Protein AF-A0A9P6Y2F6-F1 (afdb_monomer)

Solvent-accessible surface area (backbone atoms only — not comparable to full-atom values): 10253 Å² total; per-residue (Å²): 108,68,83,55,46,73,78,34,94,43,72,66,60,26,38,51,58,53,55,77,38,75,36,83,44,64,71,59,45,58,54,31,62,74,63,39,51,74,75,75,49,62,90,86,60,61,90,89,46,44,82,51,95,95,27,24,29,59,48,74,68,55,42,51,52,60,72,68,58,58,76,74,61,72,38,68,68,48,44,52,52,53,52,50,54,51,50,54,50,48,52,50,50,52,53,51,49,51,36,72,75,33,67,68,52,39,54,47,52,54,49,52,55,54,51,64,65,64,46,93,80,66,80,72,84,72,82,83,81,80,86,70,97,83,77,87,84,81,81,88,73,91,76,82,94,83,84,88,76,84,80,78,74,94,86,73,88,80,135

pLDDT: mean 77.95, std 19.06, range [31.73, 95.38]

InterPro domains:
  IPR013757 DNA topoisomerase, type IIA, alpha-helical domain superfamily [G3DSA:1.10.268.10] (1-101)
  IPR013760 DNA topoisomerase, type IIA-like domain superfamily [SSF56719] (2-118)
  IPR050220 Type II DNA Topoisomerases [PTHR43493] (1-115)

Structure (mmCIF, N/CA/C/O backbone):
data_AF-A0A9P6Y2F6-F1
#
_entry.id   AF-A0A9P6Y2F6-F1
#
loop_
_atom_site.group_PDB
_atom_site.id
_atom_site.type_symbol
_atom_site.label_atom_id
_atom_site.label_alt_id
_atom_site.label_comp_id
_atom_site.label_asym_id
_atom_site.label_entity_id
_atom_site.label_seq_id
_atom_site.pdbx_PDB_ins_code
_atom_site.Cartn_x
_atom_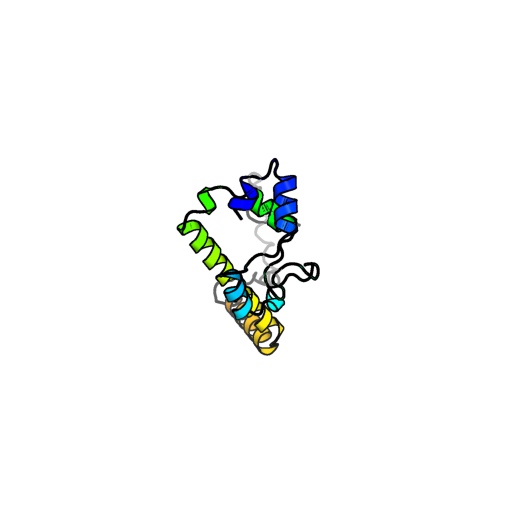site.Cartn_y
_atom_site.Cartn_z
_atom_site.occupancy
_atom_site.B_iso_or_equiv
_atom_site.auth_seq_id
_atom_site.auth_comp_id
_atom_site.auth_asym_id
_atom_site.auth_atom_id
_atom_site.pdbx_PDB_model_num
ATOM 1 N N . MET A 1 1 ? -13.205 0.712 9.931 1.00 87.00 1 MET A N 1
ATOM 2 C CA . MET A 1 1 ? -11.917 0.487 10.624 1.00 87.00 1 MET A CA 1
ATOM 3 C C . MET A 1 1 ? -11.924 1.079 12.026 1.00 87.00 1 MET A C 1
ATOM 5 O O . MET A 1 1 ? -11.803 0.318 12.972 1.00 87.00 1 MET A O 1
ATOM 9 N N . ILE A 1 2 ? -12.155 2.388 12.187 1.00 88.81 2 ILE A N 1
ATOM 10 C CA . ILE A 1 2 ? -12.243 3.036 13.513 1.00 88.81 2 ILE A CA 1
ATOM 11 C C . ILE A 1 2 ? -13.290 2.366 14.422 1.00 88.81 2 ILE A C 1
ATOM 13 O O . ILE A 1 2 ? -12.978 2.053 15.565 1.00 88.81 2 ILE A O 1
ATOM 17 N N . GLU A 1 3 ? -14.478 2.061 13.891 1.00 91.75 3 GLU A N 1
ATOM 18 C CA . GLU A 1 3 ? -15.545 1.333 14.606 1.00 91.75 3 GLU A CA 1
ATOM 19 C C . GLU A 1 3 ? -15.148 -0.076 15.075 1.00 91.75 3 GLU A C 1
ATOM 21 O O . GLU A 1 3 ? -15.762 -0.615 15.982 1.00 91.75 3 GLU A O 1
ATOM 26 N N . LEU A 1 4 ? -14.119 -0.685 14.477 1.00 91.88 4 LEU A N 1
ATOM 27 C CA . LEU A 1 4 ? -13.595 -1.987 14.901 1.00 91.88 4 LEU A CA 1
ATOM 28 C C . LEU A 1 4 ? -12.514 -1.815 15.974 1.00 91.88 4 LEU A C 1
ATOM 30 O O . LEU A 1 4 ? -12.491 -2.552 16.957 1.00 91.88 4 LEU A O 1
ATOM 34 N N . ILE A 1 5 ? -11.640 -0.820 15.807 1.00 90.50 5 ILE A N 1
ATOM 35 C CA . ILE A 1 5 ? -10.510 -0.573 16.709 1.00 90.50 5 ILE A CA 1
ATOM 36 C C . ILE A 1 5 ? -10.991 -0.003 18.051 1.00 90.50 5 ILE A C 1
ATOM 38 O O . ILE A 1 5 ? -10.591 -0.507 19.094 1.00 90.50 5 ILE A O 1
ATOM 42 N N . LYS A 1 6 ? -11.885 0.997 18.048 1.00 89.81 6 LYS A N 1
ATOM 43 C CA . LYS A 1 6 ? -12.376 1.669 19.268 1.00 89.81 6 LYS A CA 1
ATOM 44 C C . LYS A 1 6 ? -12.964 0.732 20.340 1.00 89.81 6 LYS A C 1
ATOM 46 O O . LYS A 1 6 ? -12.633 0.932 21.503 1.00 89.81 6 LYS A O 1
ATOM 51 N N . PRO A 1 7 ? -13.827 -0.248 20.011 1.00 94.12 7 PRO A N 1
ATOM 52 C CA . PRO A 1 7 ? -14.389 -1.164 21.004 1.00 94.12 7 PRO A CA 1
ATOM 53 C C . PRO A 1 7 ? -13.476 -2.355 21.328 1.00 94.12 7 PRO A C 1
ATOM 55 O O . PRO A 1 7 ? -13.867 -3.215 22.115 1.00 94.12 7 PRO A O 1
ATOM 58 N N . SER A 1 8 ? -12.306 -2.477 20.691 1.00 93.38 8 SER A N 1
ATOM 59 C CA . SER A 1 8 ? -11.410 -3.607 20.936 1.00 93.38 8 SER A CA 1
ATOM 60 C C . SER A 1 8 ? -10.676 -3.430 22.278 1.00 93.38 8 SER A C 1
ATOM 62 O O . SER A 1 8 ? -10.063 -2.385 22.490 1.00 93.38 8 SER A O 1
ATOM 64 N N . PRO A 1 9 ? -10.706 -4.430 23.179 1.00 92.12 9 PRO A N 1
ATOM 65 C CA . PRO A 1 9 ? -10.105 -4.343 24.515 1.00 92.12 9 PRO A CA 1
ATOM 66 C C . PRO A 1 9 ? -8.599 -4.065 24.540 1.00 92.12 9 PRO A C 1
ATOM 68 O O . PRO A 1 9 ? -8.097 -3.451 25.480 1.00 92.12 9 PRO A O 1
ATOM 71 N N . ASN A 1 10 ? -7.859 -4.546 23.541 1.00 93.50 10 ASN A N 1
ATOM 72 C CA . ASN A 1 10 ? -6.415 -4.362 23.442 1.00 93.50 10 ASN A CA 1
ATOM 73 C C . ASN A 1 10 ? -5.945 -4.379 21.969 1.00 93.50 10 ASN A C 1
ATOM 75 O O . ASN A 1 10 ? -6.692 -4.821 21.089 1.00 93.50 10 ASN A O 1
ATOM 79 N N . PRO A 1 11 ? -4.707 -3.926 21.680 1.00 91.19 11 PRO A N 1
ATOM 80 C CA . PRO A 1 11 ? -4.185 -3.871 20.313 1.00 91.19 11 PRO A CA 1
ATOM 81 C C . PRO A 1 11 ? -4.073 -5.234 19.619 1.00 91.19 11 PRO A C 1
ATOM 83 O O . PRO A 1 11 ? -4.258 -5.309 18.407 1.00 91.19 11 PRO A O 1
ATOM 86 N N . ASN A 1 12 ? -3.795 -6.312 20.362 1.00 94.19 12 ASN A N 1
ATOM 87 C CA . ASN A 1 12 ? -3.684 -7.650 19.776 1.00 94.19 12 ASN A CA 1
ATOM 88 C C . ASN A 1 12 ? -5.044 -8.126 19.254 1.00 94.19 12 ASN A C 1
ATOM 90 O O . ASN A 1 12 ? -5.140 -8.561 18.111 1.00 94.19 12 ASN A O 1
ATOM 94 N N . GLU A 1 13 ? -6.102 -7.952 20.043 1.00 93.94 13 GLU A N 1
ATOM 95 C CA . GLU A 1 13 ? -7.461 -8.319 19.645 1.00 93.94 13 GLU A CA 1
ATOM 96 C C . GLU A 1 13 ? -7.984 -7.427 18.507 1.00 93.94 13 GLU A C 1
ATOM 98 O O . GLU A 1 13 ? -8.637 -7.909 17.581 1.00 93.94 13 GLU A O 1
ATOM 103 N N . ALA A 1 14 ? -7.649 -6.131 18.516 1.00 94.69 14 ALA A N 1
ATOM 104 C CA . ALA A 1 14 ? -7.954 -5.239 17.397 1.00 94.69 14 ALA A CA 1
ATOM 105 C C . ALA A 1 14 ? -7.297 -5.734 16.098 1.00 94.69 14 ALA A C 1
ATOM 107 O O . ALA A 1 14 ? -7.957 -5.803 15.061 1.00 94.69 14 ALA A O 1
ATOM 108 N N . ARG A 1 15 ? -6.016 -6.123 16.165 1.00 95.38 15 ARG A N 1
ATOM 109 C CA . ARG A 1 15 ? -5.266 -6.671 15.029 1.00 95.38 15 ARG A CA 1
ATOM 110 C C . ARG A 1 15 ? -5.895 -7.962 14.512 1.00 95.38 15 ARG A C 1
ATOM 112 O O . ARG A 1 15 ? -6.138 -8.064 13.316 1.00 95.38 15 ARG A O 1
ATOM 119 N N . GLU A 1 16 ? -6.205 -8.916 15.387 1.00 95.06 16 GLU A N 1
ATOM 120 C CA . GLU A 1 16 ? -6.863 -10.174 15.003 1.00 95.06 16 GLU A CA 1
ATOM 121 C C . GLU A 1 16 ? -8.191 -9.918 14.282 1.00 95.06 16 GLU A C 1
ATOM 123 O O . GLU A 1 16 ? -8.432 -10.453 13.201 1.00 95.06 16 GLU A O 1
ATOM 128 N N . ARG A 1 17 ? -9.020 -9.014 14.815 1.00 94.94 17 ARG A N 1
ATOM 129 C CA . ARG A 1 17 ? -10.283 -8.611 14.180 1.00 94.94 17 ARG A CA 1
ATOM 130 C C . ARG A 1 17 ? -10.070 -7.917 12.832 1.00 94.94 17 ARG A C 1
ATOM 132 O O . ARG A 1 17 ? -10.884 -8.090 11.928 1.00 94.94 17 ARG A O 1
ATOM 139 N N . MET A 1 18 ? -9.004 -7.128 12.684 1.00 94.94 18 MET A N 1
ATOM 140 C CA . MET A 1 18 ? -8.656 -6.486 11.411 1.00 94.94 18 MET A CA 1
ATOM 141 C C . MET A 1 18 ? -8.237 -7.500 10.348 1.00 94.94 18 MET A C 1
ATOM 143 O O . MET A 1 18 ? -8.601 -7.324 9.187 1.00 94.94 18 MET A O 1
ATOM 147 N N . LEU A 1 19 ? -7.493 -8.536 10.743 1.00 94.94 19 LEU A N 1
ATOM 148 C CA . LEU A 1 19 ? -7.010 -9.594 9.855 1.00 94.94 19 LEU A CA 1
ATOM 149 C C . LEU A 1 19 ? -8.106 -10.601 9.492 1.00 94.94 19 LEU A C 1
ATOM 151 O O . LEU A 1 19 ? -8.095 -11.135 8.391 1.00 94.94 19 LEU A O 1
ATOM 155 N N . ALA A 1 20 ? -9.083 -10.827 10.371 1.00 94.50 20 ALA A N 1
ATOM 156 C CA . ALA A 1 20 ? -10.195 -11.744 10.119 1.00 94.50 20 ALA A CA 1
ATOM 157 C C . ALA A 1 20 ? -11.210 -11.235 9.075 1.00 94.50 20 ALA A C 1
ATOM 159 O O . ALA A 1 20 ? -12.119 -11.970 8.691 1.00 94.50 20 ALA A O 1
ATOM 160 N N . ARG A 1 21 ? -11.102 -9.974 8.642 1.00 93.56 21 ARG A N 1
ATOM 161 C CA . ARG A 1 21 ? -12.065 -9.323 7.751 1.00 93.56 21 ARG A CA 1
ATOM 162 C C . ARG A 1 21 ? -11.418 -8.897 6.434 1.00 93.56 21 ARG A C 1
ATOM 164 O O . ARG A 1 21 ? -10.349 -8.294 6.430 1.00 93.56 21 ARG A O 1
ATOM 171 N N . VAL A 1 22 ? -12.159 -9.094 5.343 1.00 94.25 22 VAL A N 1
ATOM 172 C CA . VAL A 1 22 ? -11.876 -8.483 4.038 1.00 94.25 22 VAL A CA 1
ATOM 173 C C . VAL A 1 22 ? -12.431 -7.058 4.004 1.00 94.25 22 VAL A C 1
ATOM 175 O O . VAL A 1 22 ? -13.564 -6.792 4.426 1.00 94.25 22 VAL A O 1
ATOM 178 N N . TRP A 1 23 ? -11.607 -6.127 3.537 1.00 94.06 23 TRP A N 1
ATOM 179 C CA . TRP A 1 23 ? -11.897 -4.699 3.503 1.00 94.06 23 TRP A CA 1
ATOM 180 C C . TRP A 1 23 ? -12.266 -4.235 2.101 1.00 94.06 23 TRP A C 1
ATOM 182 O O . TRP A 1 23 ? -11.722 -4.719 1.115 1.00 94.06 23 TRP A O 1
ATOM 192 N N . GLU A 1 24 ? -13.143 -3.239 2.013 1.00 93.38 24 GLU A N 1
ATOM 193 C CA . GLU A 1 24 ? -13.398 -2.557 0.747 1.00 93.38 24 GLU A CA 1
ATOM 194 C C . GLU A 1 24 ? -12.148 -1.761 0.328 1.00 93.38 24 GLU A C 1
ATOM 196 O O . GLU A 1 24 ? -11.700 -0.901 1.094 1.00 93.38 24 GLU A O 1
ATOM 201 N N . PRO A 1 25 ? -11.569 -2.022 -0.859 1.00 88.94 25 PRO A N 1
ATOM 202 C CA . PRO A 1 25 ? -10.302 -1.420 -1.274 1.00 88.94 25 PRO A CA 1
ATOM 203 C C . PRO A 1 25 ? -10.432 0.071 -1.616 1.00 88.94 25 PRO A C 1
ATOM 205 O O . PRO A 1 25 ? -9.443 0.802 -1.571 1.00 88.94 25 PRO A O 1
ATOM 208 N N . GLY A 1 26 ? -11.637 0.540 -1.962 1.00 88.88 26 GLY A N 1
ATOM 209 C CA . GLY A 1 26 ? -11.910 1.945 -2.267 1.00 88.88 26 GLY A CA 1
ATOM 210 C C . GLY A 1 26 ? -10.942 2.530 -3.302 1.00 88.88 26 GLY A C 1
ATOM 211 O O . GLY A 1 26 ? -10.732 1.954 -4.370 1.00 88.88 26 GLY A O 1
ATOM 212 N N . LEU A 1 27 ? -10.322 3.666 -2.964 1.00 84.12 27 LEU A N 1
ATOM 213 C CA . LEU A 1 27 ? -9.360 4.363 -3.825 1.00 84.12 27 LEU A CA 1
ATOM 214 C C . LEU A 1 27 ? -8.153 3.491 -4.205 1.00 84.12 27 LEU A C 1
ATOM 216 O O . LEU A 1 27 ? -7.704 3.534 -5.348 1.00 84.12 27 LEU A O 1
ATOM 220 N N . VAL A 1 28 ? -7.660 2.663 -3.278 1.00 84.25 28 VAL A N 1
ATOM 221 C CA . VAL A 1 28 ? -6.516 1.770 -3.525 1.00 84.25 28 VAL A CA 1
ATOM 222 C C . VAL A 1 28 ? -6.852 0.756 -4.617 1.00 84.25 28 VAL A C 1
ATOM 224 O O . VAL A 1 28 ? -6.007 0.459 -5.457 1.00 84.25 28 VAL A O 1
ATOM 227 N N . GLY A 1 29 ? -8.101 0.283 -4.665 1.00 85.81 29 GLY A N 1
ATOM 228 C CA . GLY A 1 29 ? -8.575 -0.610 -5.724 1.00 85.81 29 GLY A CA 1
ATOM 229 C C . GLY A 1 29 ? -8.503 0.038 -7.107 1.00 85.81 29 GLY A C 1
ATOM 230 O O . GLY A 1 29 ? -7.994 -0.573 -8.043 1.00 85.81 29 GLY A O 1
ATOM 231 N N . ALA A 1 30 ? -8.942 1.295 -7.229 1.00 84.94 30 ALA A N 1
ATOM 232 C CA . ALA A 1 30 ? -8.866 2.037 -8.488 1.00 84.94 30 ALA A CA 1
ATOM 233 C C . ALA A 1 30 ? -7.413 2.281 -8.932 1.00 84.94 30 ALA A C 1
ATOM 235 O O . ALA A 1 30 ? -7.086 2.127 -10.108 1.00 84.94 30 ALA A O 1
ATOM 236 N N . MET A 1 31 ? -6.531 2.619 -7.988 1.00 83.12 31 MET A N 1
ATOM 237 C CA . MET A 1 31 ? -5.117 2.880 -8.268 1.00 83.12 31 MET A CA 1
ATOM 238 C C . MET A 1 31 ? -4.360 1.621 -8.703 1.00 83.12 31 MET A C 1
ATOM 240 O O . MET A 1 31 ? -3.635 1.650 -9.696 1.00 83.12 31 MET A O 1
ATOM 244 N N . LEU A 1 32 ? -4.569 0.503 -8.004 1.00 82.00 32 LEU A N 1
ATOM 245 C CA . LEU A 1 32 ? -3.970 -0.782 -8.363 1.00 82.00 32 LEU A CA 1
ATOM 246 C C . LEU A 1 32 ? -4.534 -1.333 -9.676 1.00 82.00 32 LEU A C 1
ATOM 248 O O . LEU A 1 32 ? -3.788 -1.900 -10.468 1.00 82.00 32 LEU A O 1
ATOM 252 N N . GLY A 1 33 ? -5.828 -1.139 -9.944 1.00 79.38 33 GLY A N 1
ATOM 253 C CA . GLY A 1 33 ? -6.442 -1.535 -11.212 1.00 79.38 33 GLY A CA 1
ATOM 254 C C . GLY A 1 33 ? -5.820 -0.824 -12.417 1.00 79.38 33 GLY A C 1
ATOM 255 O O . GLY A 1 33 ? -5.553 -1.464 -13.429 1.00 79.38 33 GLY A O 1
ATOM 256 N N . ALA A 1 34 ? -5.533 0.476 -12.294 1.00 72.12 34 ALA A N 1
ATOM 257 C CA . ALA A 1 34 ? -4.916 1.263 -13.362 1.00 72.12 34 ALA A CA 1
ATOM 258 C C . ALA A 1 34 ? -3.444 0.890 -13.623 1.00 72.12 34 ALA A C 1
ATOM 260 O O . ALA A 1 34 ? -3.015 0.878 -14.773 1.00 72.12 34 ALA A O 1
ATOM 261 N N . ALA A 1 35 ? -2.681 0.579 -12.571 1.00 68.81 35 ALA A N 1
ATOM 262 C CA . ALA A 1 35 ? -1.258 0.240 -12.670 1.00 68.81 35 ALA A CA 1
ATOM 263 C C . ALA A 1 35 ? -0.984 -1.249 -12.968 1.00 68.81 35 ALA A C 1
ATOM 265 O O . ALA A 1 35 ? 0.162 -1.627 -13.194 1.00 68.81 35 ALA A O 1
ATOM 266 N N . GLY A 1 36 ? -2.018 -2.097 -12.951 1.00 73.00 36 GLY A N 1
ATOM 267 C CA . GLY A 1 36 ? -1.873 -3.549 -12.927 1.00 73.00 36 GLY A CA 1
ATOM 268 C C . GLY A 1 36 ? -1.492 -4.023 -11.523 1.00 73.00 36 GLY A C 1
ATOM 269 O O . GLY A 1 36 ? -0.336 -3.945 -11.112 1.00 73.00 36 GLY A O 1
ATOM 270 N N . ALA A 1 37 ? -2.469 -4.531 -10.770 1.00 69.31 37 ALA A N 1
ATOM 271 C CA . ALA A 1 37 ? -2.282 -4.897 -9.363 1.00 69.31 37 ALA A CA 1
ATOM 272 C C . ALA A 1 37 ? -1.150 -5.919 -9.152 1.00 69.31 37 ALA A C 1
ATOM 274 O O . ALA A 1 37 ? -0.438 -5.849 -8.156 1.00 69.31 37 ALA A O 1
ATOM 275 N N . GLU A 1 38 ? -0.945 -6.813 -10.121 1.00 72.25 38 GLU A N 1
ATOM 276 C CA . GLU A 1 38 ? 0.136 -7.804 -10.109 1.00 72.25 38 GLU A CA 1
ATOM 277 C C . GLU A 1 38 ? 1.520 -7.182 -10.335 1.00 72.25 38 GLU A C 1
ATOM 279 O O . GLU A 1 38 ? 2.500 -7.640 -9.760 1.00 72.25 38 GLU A O 1
ATOM 284 N N . ALA A 1 39 ? 1.612 -6.104 -11.118 1.00 76.69 39 ALA A N 1
ATOM 285 C CA . ALA A 1 39 ? 2.877 -5.451 -11.455 1.00 76.69 39 ALA A CA 1
ATOM 286 C C . ALA A 1 39 ? 3.508 -4.719 -10.258 1.00 76.69 39 ALA A C 1
ATOM 288 O O . ALA A 1 39 ? 4.725 -4.599 -10.164 1.00 76.69 39 ALA A O 1
ATOM 289 N N . SER A 1 40 ? 2.684 -4.235 -9.326 1.00 79.69 40 SER A N 1
ATOM 290 C CA . SER A 1 40 ? 3.138 -3.536 -8.113 1.00 79.69 40 SER A CA 1
ATOM 291 C C . SER A 1 40 ? 3.104 -4.405 -6.850 1.00 79.69 40 SER A C 1
ATOM 293 O O . SER A 1 40 ? 3.402 -3.920 -5.755 1.00 79.69 40 SER A O 1
ATOM 295 N N . ARG A 1 41 ? 2.752 -5.689 -6.983 1.00 85.81 41 ARG A N 1
ATOM 296 C CA . ARG A 1 41 ? 2.697 -6.642 -5.875 1.00 85.81 41 ARG A CA 1
ATOM 297 C C . ARG A 1 41 ? 4.111 -7.141 -5.531 1.00 85.81 41 ARG A C 1
ATOM 299 O O . ARG A 1 41 ? 4.787 -7.664 -6.411 1.00 85.81 41 ARG A O 1
ATOM 306 N N . PRO A 1 42 ? 4.554 -7.051 -4.263 1.00 86.50 42 PRO A N 1
ATOM 307 C CA . PRO A 1 42 ? 5.829 -7.633 -3.846 1.00 86.50 42 PRO A CA 1
ATOM 308 C C . PRO A 1 42 ? 5.871 -9.155 -4.055 1.00 86.50 42 PRO A C 1
ATOM 310 O O . PRO A 1 42 ? 4.892 -9.851 -3.770 1.00 86.50 42 PRO A O 1
ATOM 313 N N . GLU A 1 43 ? 7.010 -9.674 -4.519 1.00 86.12 43 GLU A N 1
ATOM 314 C CA . GLU A 1 43 ? 7.205 -11.103 -4.825 1.00 86.12 43 GLU A CA 1
ATOM 315 C C . GLU A 1 43 ? 7.121 -12.006 -3.583 1.00 86.12 43 GLU A C 1
ATOM 317 O O . GLU A 1 43 ? 6.702 -13.160 -3.665 1.00 86.12 43 GLU A O 1
ATOM 322 N N . ASP A 1 44 ? 7.492 -11.476 -2.419 1.00 87.88 44 ASP A N 1
ATOM 323 C CA . ASP A 1 44 ? 7.475 -12.154 -1.123 1.00 87.88 44 ASP A CA 1
ATOM 324 C C . ASP A 1 44 ? 6.099 -12.121 -0.437 1.00 87.88 44 ASP A C 1
ATOM 326 O O . ASP A 1 44 ? 5.908 -12.739 0.614 1.00 87.88 44 ASP A O 1
ATOM 330 N N . LEU A 1 45 ? 5.114 -11.433 -1.027 1.00 87.62 45 LEU A N 1
ATOM 331 C CA . LEU A 1 45 ? 3.789 -11.289 -0.441 1.00 87.62 45 LEU A CA 1
ATOM 332 C C . LEU A 1 45 ? 2.987 -12.606 -0.554 1.00 87.62 45 LEU A C 1
ATOM 334 O O . LEU A 1 45 ? 2.677 -13.037 -1.673 1.00 87.62 45 LEU A O 1
ATOM 338 N N . PRO A 1 46 ? 2.550 -13.223 0.565 1.00 87.31 46 PRO A N 1
ATOM 339 C CA . PRO A 1 46 ? 1.828 -14.497 0.548 1.00 87.31 46 PRO A CA 1
ATOM 340 C C . PRO A 1 46 ? 0.551 -14.470 -0.297 1.00 87.31 46 PRO A C 1
ATOM 342 O O . PRO A 1 46 ? -0.171 -13.473 -0.333 1.00 87.31 46 PRO A O 1
ATOM 345 N N . LYS A 1 47 ? 0.210 -15.582 -0.955 1.00 84.62 47 LYS A N 1
ATOM 346 C CA . LYS A 1 47 ? -1.064 -15.692 -1.688 1.00 84.62 47 LYS A CA 1
ATOM 347 C C . LYS A 1 47 ? -2.250 -15.509 -0.731 1.00 84.62 47 LYS A C 1
ATOM 349 O O . LYS A 1 47 ? -2.210 -15.981 0.400 1.00 84.62 47 LYS A O 1
ATOM 354 N N . GLY A 1 48 ? -3.303 -14.839 -1.198 1.00 85.81 48 GLY A N 1
ATOM 355 C CA . GLY A 1 48 ? -4.522 -14.596 -0.416 1.00 85.81 48 GLY A CA 1
ATOM 356 C C . GLY A 1 48 ? -4.519 -13.318 0.430 1.00 85.81 48 GLY A C 1
ATOM 357 O O . GLY A 1 48 ? -5.542 -13.013 1.030 1.00 85.81 48 GLY A O 1
ATOM 358 N N . VAL A 1 49 ? -3.422 -12.551 0.453 1.00 90.44 49 VAL A N 1
ATOM 359 C CA . VAL A 1 49 ? -3.379 -11.195 1.040 1.00 90.44 49 VAL A CA 1
ATOM 360 C C . VAL A 1 49 ? -3.170 -10.132 -0.040 1.00 90.44 49 VAL A C 1
ATOM 362 O O . VAL A 1 49 ? -2.743 -10.454 -1.150 1.00 90.44 49 VAL A O 1
ATOM 365 N N . GLY A 1 50 ? -3.431 -8.867 0.277 1.00 89.75 50 GLY A N 1
ATOM 366 C CA . GLY A 1 50 ? -3.443 -7.762 -0.681 1.00 89.75 50 GLY A CA 1
ATOM 367 C C . GLY A 1 50 ? -4.797 -7.624 -1.377 1.00 89.75 50 GLY A C 1
ATOM 368 O O . GLY A 1 50 ? -5.832 -7.963 -0.804 1.00 89.75 50 GLY A O 1
ATOM 369 N N . LEU A 1 51 ? -4.793 -7.110 -2.608 1.00 89.44 51 LEU A N 1
ATOM 370 C CA . LEU A 1 51 ? -6.002 -7.025 -3.424 1.00 89.44 51 LEU A CA 1
ATOM 371 C C . LEU A 1 51 ? -6.371 -8.427 -3.936 1.00 89.44 51 LEU A C 1
ATOM 373 O O . LEU A 1 51 ? -5.569 -9.064 -4.615 1.00 89.44 51 LEU A O 1
ATOM 377 N N . ILE A 1 52 ? -7.563 -8.900 -3.582 1.00 88.94 52 ILE A N 1
ATOM 378 C CA . ILE A 1 52 ? -8.111 -10.211 -3.945 1.00 88.94 52 ILE A CA 1
ATOM 379 C C . ILE A 1 52 ? -9.504 -10.050 -4.563 1.00 88.94 52 ILE A C 1
ATOM 381 O O . ILE A 1 52 ? -10.109 -8.975 -4.504 1.00 88.94 52 ILE A O 1
ATOM 385 N N . GLU A 1 53 ? -10.047 -11.126 -5.134 1.00 82.69 53 GLU A N 1
ATOM 386 C CA . GLU A 1 53 ? -11.444 -11.135 -5.572 1.00 82.69 53 GLU A CA 1
ATOM 387 C C . GLU A 1 53 ? -12.372 -10.843 -4.384 1.00 82.69 53 GLU A C 1
ATOM 389 O O . GLU A 1 53 ? -12.376 -11.557 -3.382 1.00 82.69 53 GLU A O 1
ATOM 394 N N . GLY A 1 54 ? -13.144 -9.760 -4.486 1.00 84.69 54 GLY A N 1
ATOM 395 C CA . GLY A 1 54 ? -14.079 -9.338 -3.442 1.00 84.69 54 GLY A CA 1
ATOM 396 C C . GLY A 1 54 ? -13.511 -8.398 -2.373 1.00 84.69 54 GLY A C 1
ATOM 397 O O . GLY A 1 54 ? -14.268 -8.015 -1.485 1.00 84.69 54 GLY A O 1
ATOM 398 N N . GLY A 1 55 ? -12.238 -7.980 -2.442 1.00 91.12 55 GLY A N 1
ATOM 399 C CA . GLY A 1 55 ? -11.750 -6.862 -1.624 1.00 91.12 55 GLY A CA 1
ATOM 400 C C . GLY A 1 55 ? -10.251 -6.856 -1.322 1.00 91.12 55 GLY A C 1
ATOM 401 O O . GLY A 1 55 ? -9.431 -7.297 -2.120 1.00 91.12 55 GLY A O 1
ATOM 402 N N . TYR A 1 56 ? -9.880 -6.302 -0.168 1.00 92.75 56 TYR A N 1
ATOM 403 C CA . TYR A 1 56 ? -8.502 -6.175 0.300 1.00 92.75 56 TYR A CA 1
ATOM 404 C C . TYR A 1 56 ? -8.295 -6.924 1.615 1.00 92.75 56 TYR A C 1
ATOM 406 O O . TYR A 1 56 ? -8.954 -6.648 2.620 1.00 92.75 56 TYR A O 1
ATOM 414 N N . GLN A 1 57 ? -7.337 -7.842 1.622 1.00 94.94 57 GLN A N 1
ATOM 415 C CA . GLN A 1 57 ? -6.951 -8.613 2.793 1.00 94.94 57 GLN A CA 1
ATOM 416 C C . GLN A 1 57 ? -5.635 -8.069 3.362 1.00 94.94 57 GLN A C 1
ATOM 418 O O . GLN A 1 57 ? -4.613 -8.041 2.678 1.00 94.94 57 GLN A O 1
ATOM 423 N N . LEU A 1 58 ? -5.655 -7.626 4.621 1.00 94.44 58 LEU A N 1
ATOM 424 C CA . LEU A 1 58 ? -4.484 -7.037 5.279 1.00 94.44 58 LEU A CA 1
ATOM 425 C C . LEU A 1 58 ? -3.454 -8.104 5.663 1.00 94.44 58 LEU A C 1
ATOM 427 O O . LEU A 1 58 ? -3.814 -9.223 6.035 1.00 94.44 58 LEU A O 1
ATOM 431 N N . THR A 1 59 ? -2.177 -7.722 5.651 1.00 94.38 59 THR A N 1
ATOM 432 C CA . THR A 1 59 ? -1.100 -8.484 6.302 1.00 94.38 59 THR A CA 1
ATOM 433 C C . THR A 1 59 ? -0.934 -8.088 7.768 1.00 94.38 59 THR A C 1
ATOM 435 O O . THR A 1 59 ? -1.339 -7.001 8.186 1.00 94.38 59 THR A O 1
ATOM 438 N N . GLU A 1 60 ? -0.283 -8.942 8.563 1.00 93.50 60 GLU A N 1
ATOM 439 C CA . GLU A 1 60 ? 0.015 -8.643 9.973 1.00 93.50 60 GLU A CA 1
ATOM 440 C C . GLU A 1 60 ? 0.838 -7.362 10.147 1.00 93.50 60 GLU A C 1
ATOM 442 O O . GLU A 1 60 ? 0.566 -6.555 11.042 1.00 93.50 60 GLU A O 1
ATOM 447 N N . ILE A 1 61 ? 1.819 -7.156 9.262 1.00 93.69 61 ILE A N 1
ATOM 448 C CA . ILE A 1 61 ? 2.664 -5.960 9.256 1.00 93.69 61 ILE A CA 1
ATOM 449 C C . ILE A 1 61 ? 1.804 -4.725 8.974 1.00 93.69 61 ILE A C 1
ATOM 451 O O . ILE A 1 61 ? 1.877 -3.752 9.721 1.00 93.69 61 ILE A O 1
ATOM 455 N N . GLN A 1 62 ? 0.934 -4.772 7.958 1.00 93.88 62 GLN A N 1
ATOM 456 C CA . GLN A 1 62 ? 0.028 -3.663 7.638 1.00 93.88 62 GLN A CA 1
ATOM 457 C C . GLN A 1 62 ? -0.917 -3.345 8.800 1.00 93.88 62 GLN A C 1
ATOM 459 O O . GLN A 1 62 ? -1.064 -2.182 9.168 1.00 93.88 62 GLN A O 1
ATOM 464 N N . ALA A 1 63 ? -1.532 -4.361 9.409 1.00 94.88 63 ALA A N 1
ATOM 465 C CA . ALA A 1 63 ? -2.431 -4.165 10.541 1.00 94.88 63 ALA A CA 1
ATOM 466 C C . ALA A 1 63 ? -1.707 -3.539 11.746 1.00 94.88 63 ALA A C 1
ATOM 468 O O . ALA A 1 63 ? -2.248 -2.641 12.389 1.00 94.88 63 ALA A O 1
ATOM 469 N N . THR A 1 64 ? -0.465 -3.951 12.012 1.00 93.69 64 THR A N 1
ATOM 470 C CA . THR A 1 64 ? 0.369 -3.365 13.073 1.00 93.69 64 THR A CA 1
ATOM 471 C C . THR A 1 64 ? 0.698 -1.901 12.776 1.00 93.69 64 THR A C 1
ATOM 473 O O . THR A 1 64 ? 0.471 -1.045 13.626 1.00 93.69 64 THR A O 1
ATOM 476 N N . GLN A 1 65 ? 1.122 -1.586 11.548 1.00 93.94 65 GLN A N 1
ATOM 477 C CA . GLN A 1 65 ? 1.402 -0.207 11.135 1.00 93.94 65 GLN A CA 1
ATOM 478 C C . GLN A 1 65 ? 0.166 0.699 11.222 1.00 93.94 65 GLN A C 1
ATOM 480 O O . GLN A 1 65 ? 0.280 1.848 11.640 1.00 93.94 65 GLN A O 1
ATOM 485 N N . ILE A 1 66 ? -1.025 0.183 10.899 1.00 93.19 66 ILE A N 1
ATOM 486 C CA . ILE A 1 66 ? -2.290 0.915 11.058 1.00 93.19 66 ILE A CA 1
ATOM 487 C C . ILE A 1 66 ? -2.575 1.232 12.533 1.00 93.19 66 ILE A C 1
ATOM 489 O O . ILE A 1 66 ? -3.002 2.342 12.844 1.00 93.19 66 ILE A O 1
ATOM 493 N N . LEU A 1 67 ? -2.342 0.290 13.452 1.00 92.50 67 LEU A N 1
ATOM 494 C CA . LEU A 1 67 ? -2.541 0.521 14.890 1.00 92.50 67 LEU A CA 1
ATOM 495 C C . LEU A 1 67 ? -1.530 1.522 15.474 1.00 92.50 67 LEU A C 1
ATOM 497 O O . LEU A 1 67 ? -1.844 2.216 16.438 1.00 92.50 67 LEU A O 1
ATOM 501 N N . GLU A 1 68 ? -0.342 1.625 14.878 1.00 93.00 68 GLU A N 1
ATOM 502 C CA . GLU A 1 68 ? 0.704 2.587 15.247 1.00 93.00 68 GLU A CA 1
ATOM 503 C C . GLU A 1 68 ? 0.484 3.989 14.646 1.00 93.00 68 GLU A C 1
ATOM 505 O O . GLU A 1 68 ? 1.177 4.948 15.013 1.00 93.00 68 GLU A O 1
ATOM 510 N N . MET A 1 69 ? -0.488 4.145 13.737 1.00 91.50 69 MET A N 1
ATOM 511 C CA . MET A 1 69 ? -0.787 5.436 13.125 1.00 91.50 69 MET A CA 1
ATOM 512 C C . MET A 1 69 ? -1.214 6.473 14.168 1.00 91.50 69 MET A C 1
ATOM 514 O O . MET A 1 69 ? -2.042 6.242 15.047 1.00 91.50 69 MET A O 1
ATOM 518 N N . ARG A 1 70 ? -0.690 7.689 14.012 1.00 89.12 70 ARG A N 1
ATOM 519 C CA . ARG A 1 70 ? -1.044 8.844 14.845 1.00 89.12 70 ARG A CA 1
ATOM 520 C C . ARG A 1 70 ? -2.146 9.673 14.183 1.00 89.12 70 ARG A C 1
ATOM 522 O O . ARG A 1 70 ? -2.178 9.800 12.963 1.00 89.12 70 ARG A O 1
ATOM 529 N N . LEU A 1 71 ? -2.974 10.343 14.990 1.00 86.19 71 LEU A N 1
ATOM 530 C CA . LEU A 1 71 ? -4.132 11.124 14.517 1.00 86.19 71 LEU A CA 1
ATOM 531 C C . LEU A 1 71 ? -3.799 12.216 13.483 1.00 86.19 71 LEU A C 1
ATOM 533 O O . LEU A 1 71 ? -4.624 12.492 12.621 1.00 86.19 71 LEU A O 1
ATOM 537 N N . HIS A 1 72 ? -2.604 12.817 13.514 1.00 83.75 72 HIS A N 1
ATOM 538 C CA . HIS A 1 72 ? -2.217 13.847 12.534 1.00 83.75 72 HIS A CA 1
ATOM 539 C C . HIS A 1 72 ? -2.185 13.322 11.085 1.00 83.75 72 HIS A C 1
ATOM 541 O O . HIS A 1 72 ? -2.409 14.092 10.154 1.00 83.75 72 HIS A O 1
ATOM 547 N N . ARG A 1 73 ? -1.978 12.008 10.897 1.00 84.75 73 ARG A N 1
ATOM 548 C CA . ARG A 1 73 ? -2.035 11.338 9.586 1.00 84.75 73 ARG A CA 1
ATOM 549 C C . ARG A 1 73 ? -3.455 11.242 9.018 1.00 84.75 73 ARG A C 1
ATOM 551 O O . ARG A 1 73 ? -3.620 10.847 7.873 1.00 84.75 73 ARG A O 1
ATOM 558 N N . LEU A 1 74 ? -4.477 11.579 9.808 1.00 84.06 74 LEU A N 1
ATOM 559 C CA . LEU A 1 74 ? -5.877 11.614 9.376 1.00 84.06 74 LEU A CA 1
ATOM 560 C C . LEU A 1 74 ? -6.311 12.999 8.876 1.00 84.06 74 LEU A C 1
ATOM 562 O O . LEU A 1 74 ? -7.468 13.173 8.505 1.00 84.06 74 LEU A O 1
ATOM 566 N N . THR A 1 75 ? -5.418 13.992 8.893 1.00 90.56 75 THR A N 1
ATOM 567 C CA . THR A 1 75 ? -5.707 15.292 8.277 1.00 90.56 75 THR A CA 1
ATOM 568 C C . THR A 1 75 ? -5.791 15.136 6.758 1.00 90.56 75 THR A C 1
ATOM 570 O O . THR A 1 75 ? -5.032 14.361 6.180 1.00 90.56 75 THR A O 1
ATOM 573 N N . GLY A 1 76 ? -6.700 15.871 6.107 1.00 90.00 76 GLY A N 1
ATOM 574 C CA . GLY A 1 76 ? -6.902 15.761 4.655 1.00 90.00 76 GLY A CA 1
ATOM 575 C C . GLY A 1 76 ? -5.614 15.990 3.861 1.00 90.00 76 GLY A C 1
ATOM 576 O O . GLY A 1 76 ? -5.282 15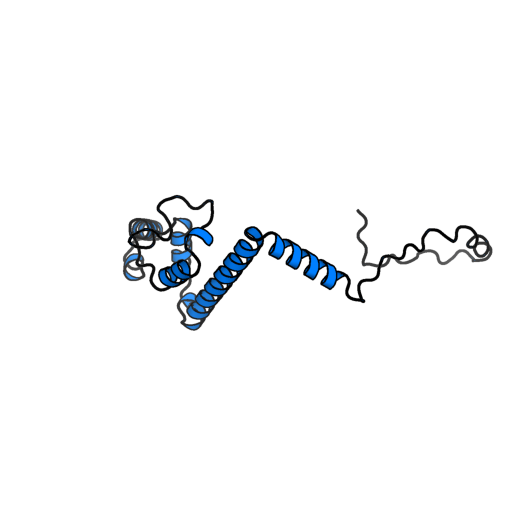.192 2.999 1.00 90.00 76 GLY A O 1
ATOM 577 N N . LEU A 1 77 ? -4.812 16.988 4.253 1.00 93.12 77 LEU A N 1
ATOM 578 C CA . LEU A 1 77 ? -3.538 17.283 3.592 1.00 93.12 77 LEU A CA 1
ATOM 579 C C . LEU A 1 77 ? -2.543 16.111 3.653 1.00 93.12 77 LEU A C 1
ATOM 581 O O . LEU A 1 77 ? -1.895 15.814 2.655 1.00 93.12 77 LEU A O 1
ATOM 585 N N . GLU A 1 78 ? -2.413 15.434 4.798 1.00 91.94 78 GLU A N 1
ATOM 586 C CA . GLU A 1 78 ? -1.530 14.264 4.911 1.00 91.94 78 GLU A CA 1
ATOM 587 C C . GLU A 1 78 ? -2.064 13.061 4.125 1.00 91.94 78 GLU A C 1
ATOM 589 O O . GLU A 1 78 ? -1.273 12.311 3.554 1.00 91.94 78 GLU A O 1
ATOM 594 N N . GLN A 1 79 ? -3.388 12.883 4.068 1.00 88.75 79 GLN A N 1
ATOM 595 C CA . GLN A 1 79 ? -4.018 11.831 3.264 1.00 88.75 79 GLN A CA 1
ATOM 596 C C . GLN A 1 79 ? -3.818 12.065 1.764 1.00 88.75 79 GLN A C 1
ATOM 598 O O . GLN A 1 79 ? -3.464 11.127 1.046 1.00 88.75 79 GLN A O 1
ATOM 603 N N . ASP A 1 80 ? -3.986 13.303 1.304 1.00 92.12 80 ASP A N 1
ATOM 604 C CA . ASP A 1 80 ? -3.753 13.692 -0.087 1.00 92.12 80 ASP A CA 1
ATOM 605 C C . ASP A 1 80 ? -2.276 13.500 -0.448 1.00 92.12 80 ASP A C 1
ATOM 607 O O . ASP A 1 80 ? -1.956 12.832 -1.430 1.00 92.12 80 ASP A O 1
ATOM 611 N N . ARG A 1 81 ? -1.364 13.968 0.416 1.00 93.69 81 ARG A N 1
ATOM 612 C CA . ARG A 1 81 ? 0.085 13.788 0.244 1.00 93.69 81 ARG A CA 1
ATOM 613 C C . ARG A 1 81 ? 0.467 12.312 0.127 1.00 93.69 81 ARG A C 1
ATOM 615 O O . ARG A 1 81 ? 1.224 11.954 -0.768 1.00 93.69 81 ARG A O 1
ATOM 622 N N . LEU A 1 82 ? -0.059 11.456 1.005 1.00 90.31 82 LEU A N 1
ATOM 623 C CA . LEU A 1 82 ? 0.201 10.013 0.974 1.00 90.31 82 LEU A CA 1
ATOM 624 C C . LEU A 1 82 ? -0.365 9.358 -0.294 1.00 90.31 82 LEU A C 1
ATOM 626 O O . LEU A 1 82 ? 0.267 8.480 -0.878 1.00 90.31 82 LEU A O 1
ATOM 630 N N . THR A 1 83 ? -1.548 9.793 -0.725 1.00 90.62 83 THR A N 1
ATOM 631 C CA . THR A 1 83 ? -2.187 9.310 -1.953 1.00 90.62 83 THR A CA 1
ATOM 632 C C . THR A 1 83 ? -1.346 9.656 -3.178 1.00 90.62 83 THR A C 1
ATOM 634 O O . THR A 1 83 ? -1.147 8.811 -4.051 1.00 90.62 83 THR A O 1
ATOM 637 N N . ASP A 1 84 ? -0.827 10.878 -3.246 1.00 93.25 84 ASP A N 1
ATOM 638 C CA . ASP A 1 84 ? -0.002 11.322 -4.363 1.00 93.25 84 ASP A CA 1
ATOM 639 C C . ASP A 1 84 ? 1.384 10.666 -4.355 1.00 93.25 84 ASP A C 1
ATOM 641 O O . ASP A 1 84 ? 1.851 10.241 -5.411 1.00 93.25 84 ASP A O 1
ATOM 645 N N . GLU A 1 85 ? 2.000 10.470 -3.184 1.00 93.31 85 GLU A N 1
ATOM 646 C CA . GLU A 1 85 ? 3.217 9.652 -3.055 1.00 93.31 85 GLU A CA 1
ATOM 647 C C . GLU A 1 85 ? 2.984 8.228 -3.573 1.00 93.31 85 GLU A C 1
ATOM 649 O O . GLU A 1 85 ? 3.805 7.686 -4.313 1.00 93.31 85 GLU A O 1
ATOM 654 N N . TYR A 1 86 ? 1.839 7.629 -3.241 1.00 91.38 86 TYR A N 1
ATOM 655 C CA . TYR A 1 86 ? 1.500 6.294 -3.715 1.00 91.38 86 TYR A CA 1
ATOM 656 C C . TYR A 1 86 ? 1.312 6.249 -5.242 1.00 91.38 86 TYR A C 1
ATOM 658 O O . TYR A 1 86 ? 1.831 5.338 -5.885 1.00 91.38 86 TYR A O 1
ATOM 666 N N . LYS A 1 87 ? 0.659 7.252 -5.852 1.00 90.44 87 LYS A N 1
ATOM 667 C CA . LYS A 1 87 ? 0.550 7.370 -7.323 1.00 90.44 87 LYS A CA 1
ATOM 668 C C . LYS A 1 87 ? 1.921 7.462 -7.985 1.00 90.44 87 LYS A C 1
ATOM 670 O O . LYS A 1 87 ? 2.191 6.722 -8.925 1.00 90.44 87 LYS A O 1
ATOM 675 N N . GLN A 1 88 ? 2.790 8.330 -7.472 1.00 92.62 88 GLN A N 1
ATOM 676 C CA . GLN A 1 88 ? 4.138 8.518 -8.010 1.00 92.62 88 GLN A CA 1
ATOM 677 C C . GLN A 1 88 ? 4.952 7.223 -7.949 1.00 92.62 88 GLN A C 1
ATOM 679 O O . GLN A 1 88 ? 5.650 6.886 -8.902 1.00 92.62 88 GLN A O 1
ATOM 684 N N . LEU A 1 89 ? 4.837 6.459 -6.859 1.00 91.75 89 LEU A N 1
ATOM 685 C CA . LEU A 1 89 ? 5.490 5.154 -6.755 1.00 91.75 89 LEU A CA 1
ATOM 686 C C . LEU A 1 89 ? 4.965 4.163 -7.801 1.00 91.75 89 LEU A C 1
ATOM 688 O O . LEU A 1 89 ? 5.770 3.463 -8.413 1.00 91.75 89 LEU A O 1
ATOM 692 N N . LEU A 1 90 ? 3.652 4.124 -8.052 1.00 89.75 90 LEU A N 1
ATOM 693 C CA . LEU A 1 90 ? 3.076 3.276 -9.102 1.00 89.75 90 LEU A CA 1
ATOM 694 C C . LEU A 1 90 ? 3.572 3.671 -10.500 1.00 89.75 90 LEU A C 1
ATOM 696 O O . LEU A 1 90 ? 3.906 2.794 -11.295 1.00 89.75 90 LEU A O 1
ATOM 700 N N . GLU A 1 91 ? 3.686 4.968 -10.789 1.00 90.12 91 GLU A N 1
ATOM 701 C CA . GLU A 1 91 ? 4.252 5.465 -12.050 1.00 90.12 91 GLU A CA 1
ATOM 702 C C . GLU A 1 91 ? 5.722 5.061 -12.217 1.00 90.12 91 GLU A C 1
ATOM 704 O O . GLU A 1 91 ? 6.129 4.611 -13.291 1.00 90.12 91 GLU A O 1
ATOM 709 N N . VAL A 1 92 ? 6.518 5.166 -11.148 1.00 91.62 92 VAL A N 1
ATOM 710 C CA . VAL A 1 92 ? 7.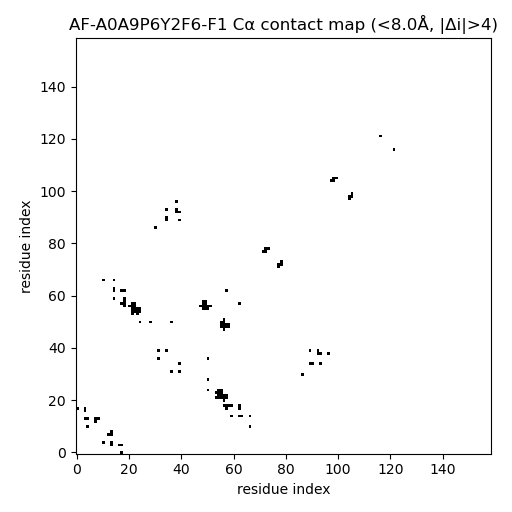919 4.724 -11.147 1.00 91.62 92 VAL A CA 1
ATOM 711 C C . VAL A 1 92 ? 8.010 3.223 -11.408 1.00 91.62 92 VAL A C 1
ATOM 713 O O . VAL A 1 92 ? 8.791 2.811 -12.264 1.00 91.62 92 VAL A O 1
ATOM 716 N N . ILE A 1 93 ? 7.205 2.407 -10.721 1.00 90.25 93 ILE A N 1
ATOM 717 C CA . ILE A 1 93 ? 7.175 0.950 -10.917 1.00 90.25 93 ILE A CA 1
ATOM 718 C C . ILE A 1 93 ? 6.820 0.615 -12.369 1.00 90.25 93 ILE A C 1
ATOM 720 O O . ILE A 1 93 ? 7.546 -0.144 -13.008 1.00 90.25 93 ILE A O 1
ATOM 724 N N . ALA A 1 94 ? 5.772 1.229 -12.923 1.00 88.25 94 ALA A N 1
ATOM 725 C CA . ALA A 1 94 ? 5.374 1.018 -14.313 1.00 88.25 94 ALA A CA 1
ATOM 726 C C . ALA A 1 94 ? 6.496 1.398 -15.297 1.00 88.25 94 ALA A C 1
ATOM 728 O O . ALA A 1 94 ? 6.782 0.659 -16.241 1.00 88.25 94 ALA A O 1
ATOM 729 N N . GLY A 1 95 ? 7.185 2.517 -15.053 1.00 88.56 95 GLY A N 1
ATOM 730 C CA . GLY A 1 95 ? 8.331 2.940 -15.857 1.00 88.56 95 GLY A CA 1
ATOM 731 C C . GLY A 1 95 ? 9.516 1.972 -15.778 1.00 88.56 95 GLY A C 1
ATOM 732 O O . GLY A 1 95 ? 10.149 1.694 -16.798 1.00 88.56 95 GLY A O 1
ATOM 733 N N . LEU A 1 96 ? 9.807 1.430 -14.592 1.00 90.19 96 LEU A N 1
ATOM 734 C CA . LEU A 1 96 ? 10.858 0.429 -14.398 1.00 90.19 96 LEU A CA 1
ATOM 735 C C . LEU A 1 96 ? 10.518 -0.884 -15.105 1.00 90.19 96 LEU A C 1
ATOM 737 O O . LEU A 1 96 ? 11.366 -1.414 -15.817 1.00 90.19 96 LEU A O 1
ATOM 741 N N . ILE A 1 97 ? 9.280 -1.365 -14.980 1.00 88.12 97 ILE A N 1
ATOM 742 C CA . ILE A 1 97 ? 8.806 -2.566 -15.681 1.00 88.12 97 ILE A CA 1
ATOM 743 C C . ILE A 1 97 ? 8.928 -2.379 -17.191 1.00 88.12 97 ILE A C 1
ATOM 745 O O . ILE A 1 97 ? 9.516 -3.220 -17.862 1.00 88.12 97 ILE A O 1
ATOM 749 N N . HIS A 1 98 ? 8.512 -1.229 -17.721 1.00 88.50 98 HIS A N 1
ATOM 750 C CA . HIS A 1 98 ? 8.680 -0.916 -19.137 1.00 88.50 98 HIS A CA 1
ATOM 751 C C . HIS A 1 98 ? 10.162 -0.915 -19.574 1.00 88.50 98 HIS A C 1
ATOM 753 O O . HIS A 1 98 ? 10.496 -1.325 -20.681 1.00 88.50 98 HIS A O 1
ATOM 759 N N . ILE A 1 99 ? 11.102 -0.475 -18.734 1.00 89.38 99 ILE A N 1
ATOM 760 C CA . ILE A 1 99 ? 12.537 -0.583 -19.062 1.00 89.38 99 ILE A CA 1
ATOM 761 C C . ILE A 1 99 ? 12.990 -2.050 -19.101 1.00 89.38 99 ILE A C 1
ATOM 763 O O . ILE A 1 99 ? 13.805 -2.407 -19.952 1.00 89.38 99 ILE A O 1
ATOM 767 N N . LEU A 1 100 ? 12.482 -2.885 -18.192 1.00 88.06 100 LEU A N 1
ATOM 768 C CA . LEU A 1 100 ? 12.833 -4.303 -18.109 1.00 88.06 100 LEU A CA 1
ATOM 769 C C . LEU A 1 100 ? 12.222 -5.132 -19.250 1.00 88.06 100 LEU A C 1
ATOM 771 O O . LEU A 1 100 ? 12.869 -6.056 -19.736 1.00 88.06 100 LEU A O 1
ATOM 775 N N . GLU A 1 101 ? 11.016 -4.791 -19.702 1.00 89.88 101 GLU A N 1
ATOM 776 C CA . GLU A 1 101 ? 10.317 -5.489 -20.786 1.00 89.88 101 GLU A CA 1
ATOM 777 C C . GLU A 1 101 ? 10.877 -5.164 -22.179 1.00 89.88 101 GLU A C 1
ATOM 779 O O . GLU A 1 101 ? 10.861 -6.026 -23.058 1.00 89.88 101 GLU A O 1
ATOM 784 N N . TYR A 1 102 ? 11.392 -3.944 -22.393 1.00 91.00 102 TYR A N 1
ATOM 785 C CA . TYR A 1 102 ? 11.825 -3.465 -23.710 1.00 91.00 102 TYR A CA 1
ATOM 786 C C . TYR A 1 102 ? 13.348 -3.220 -23.768 1.00 91.00 102 TYR A C 1
ATOM 788 O O . TYR A 1 102 ? 13.828 -2.159 -23.352 1.00 91.00 102 TYR A O 1
ATOM 796 N N . PRO A 1 103 ? 14.138 -4.134 -24.370 1.00 89.06 103 PRO A N 1
ATOM 797 C CA . PRO A 1 103 ? 15.599 -4.019 -24.447 1.00 89.06 103 PRO A CA 1
ATOM 798 C C . PRO A 1 103 ? 16.099 -2.735 -25.123 1.00 89.06 103 PRO A C 1
ATOM 800 O O . PRO A 1 103 ? 17.101 -2.155 -24.701 1.00 89.06 103 PRO A O 1
ATOM 803 N N . ASP A 1 104 ? 15.387 -2.248 -26.143 1.00 91.00 104 ASP A N 1
ATOM 804 C CA . ASP A 1 104 ? 15.724 -0.991 -26.821 1.00 91.00 104 ASP A CA 1
ATOM 805 C C . ASP A 1 104 ? 15.611 0.211 -25.877 1.00 91.00 104 ASP A C 1
ATOM 807 O O . ASP A 1 104 ? 16.451 1.117 -25.908 1.00 91.00 104 ASP A O 1
ATOM 811 N N . ARG A 1 105 ? 14.616 0.194 -24.978 1.00 89.56 105 ARG A N 1
ATOM 812 C CA . ARG A 1 105 ? 14.440 1.235 -23.964 1.00 89.56 105 ARG A CA 1
ATOM 813 C C . ARG A 1 105 ? 15.585 1.212 -22.959 1.00 89.56 105 ARG A C 1
ATOM 815 O O . ARG A 1 105 ? 16.122 2.271 -22.638 1.00 89.56 105 ARG A O 1
ATOM 822 N N . LEU A 1 106 ? 16.000 0.030 -22.508 1.00 88.06 106 LEU A N 1
ATOM 823 C CA . LEU A 1 106 ? 17.165 -0.126 -21.637 1.00 88.06 106 LEU A CA 1
ATOM 824 C C . LEU A 1 106 ? 18.437 0.447 -22.284 1.00 88.06 106 LEU A C 1
ATOM 826 O O . LEU A 1 106 ? 19.152 1.234 -21.662 1.00 88.06 106 LEU A O 1
ATOM 830 N N . LEU A 1 107 ? 18.705 0.105 -23.549 1.00 89.25 107 LEU A N 1
ATOM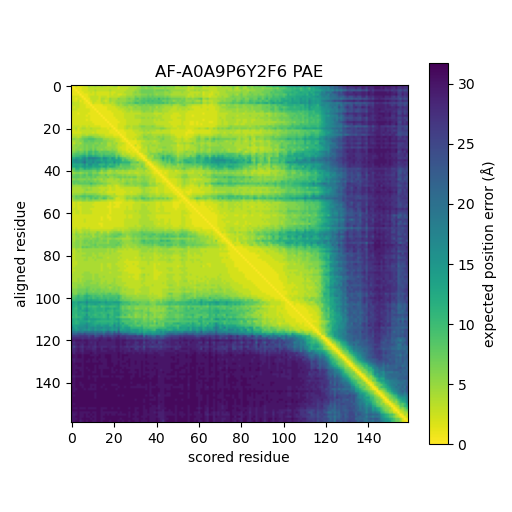 831 C CA . LEU A 1 107 ? 19.866 0.617 -24.284 1.00 89.25 107 LEU A CA 1
ATOM 832 C C . LEU A 1 107 ? 19.815 2.136 -24.478 1.00 89.25 107 LEU A C 1
ATOM 834 O O . LEU A 1 107 ? 20.854 2.801 -24.405 1.00 89.25 107 LEU A O 1
ATOM 838 N N . GLN A 1 108 ? 18.624 2.692 -24.707 1.00 90.88 108 GLN A N 1
ATOM 839 C CA . GLN A 1 108 ? 18.419 4.134 -24.776 1.00 90.88 108 GLN A CA 1
ATOM 840 C C . GLN A 1 108 ? 18.769 4.807 -23.443 1.00 90.88 108 GLN A C 1
ATOM 842 O O . GLN A 1 108 ? 19.575 5.736 -23.441 1.00 90.88 108 GLN A O 1
ATOM 847 N N . VAL A 1 109 ? 18.237 4.308 -22.323 1.00 88.75 109 VAL A N 1
ATOM 848 C CA . VAL A 1 109 ? 18.515 4.848 -20.981 1.00 88.75 109 VAL A CA 1
ATOM 849 C C . VAL A 1 109 ? 20.015 4.790 -20.670 1.00 88.75 109 VAL A C 1
ATOM 851 O O . VAL A 1 109 ? 20.603 5.787 -20.257 1.00 88.75 109 VAL A O 1
ATOM 854 N N . ILE A 1 110 ? 20.683 3.666 -20.958 1.00 87.44 110 ILE A N 1
ATOM 855 C CA . ILE A 1 110 ? 22.140 3.533 -20.777 1.00 87.44 110 ILE A CA 1
ATOM 856 C C . ILE A 1 110 ? 22.898 4.575 -21.612 1.00 87.44 110 ILE A C 1
ATOM 858 O O . ILE A 1 110 ? 23.856 5.192 -21.138 1.00 87.44 110 ILE A O 1
ATOM 862 N N . ARG A 1 111 ? 22.489 4.787 -22.867 1.00 89.62 111 ARG A N 1
ATOM 863 C CA . ARG A 1 111 ? 23.120 5.772 -23.753 1.00 89.62 111 ARG A CA 1
ATOM 864 C C . ARG A 1 111 ? 22.938 7.197 -23.233 1.00 89.62 111 ARG A C 1
ATOM 866 O O . ARG A 1 111 ? 23.909 7.954 -23.238 1.00 89.62 111 ARG A O 1
ATOM 873 N N . GLU A 1 112 ? 21.733 7.554 -22.801 1.00 89.62 112 GLU A N 1
ATOM 874 C CA . GLU A 1 112 ? 21.411 8.863 -22.220 1.00 89.62 112 GLU A CA 1
ATOM 875 C C . GLU A 1 112 ? 22.289 9.144 -20.990 1.00 89.62 112 GLU A C 1
ATOM 877 O O . GLU A 1 112 ? 22.957 10.180 -20.932 1.00 89.62 112 GLU A O 1
ATOM 882 N N . GLU A 1 113 ? 22.416 8.176 -20.080 1.00 87.12 113 GLU A N 1
ATOM 883 C CA . GLU A 1 113 ? 23.267 8.281 -18.888 1.00 87.12 113 GLU A CA 1
ATOM 884 C C . GLU A 1 113 ? 24.761 8.452 -19.222 1.00 87.12 113 GLU A C 1
ATOM 886 O O . GLU A 1 113 ? 25.462 9.283 -18.630 1.00 87.12 113 GLU A O 1
ATOM 891 N N . LEU A 1 114 ? 25.274 7.718 -20.216 1.00 87.19 114 LEU A N 1
ATOM 892 C CA . LEU A 1 114 ? 26.664 7.855 -20.671 1.00 87.19 114 LEU A CA 1
ATOM 893 C C . LEU A 1 114 ? 26.941 9.222 -21.312 1.00 87.19 114 LEU A C 1
ATOM 895 O O . LEU A 1 114 ? 28.017 9.794 -21.111 1.00 87.19 114 LEU A O 1
ATOM 899 N N . VAL A 1 115 ? 25.988 9.766 -22.074 1.00 86.38 115 VAL A N 1
ATOM 900 C CA . VAL A 1 115 ? 26.095 11.110 -22.661 1.00 86.38 115 VAL A CA 1
ATOM 901 C C . VAL A 1 115 ? 26.048 12.179 -21.571 1.00 86.38 115 VAL A C 1
ATOM 903 O O . VAL A 1 115 ? 26.885 13.086 -21.586 1.00 86.38 115 VAL A O 1
ATOM 906 N N . ASN A 1 116 ? 25.150 12.040 -20.592 1.00 81.44 116 ASN A N 1
ATOM 907 C CA . ASN A 1 116 ? 25.045 12.948 -19.449 1.00 81.44 116 ASN A CA 1
ATOM 908 C C . ASN A 1 116 ? 26.364 13.035 -18.668 1.00 81.44 116 ASN A C 1
ATOM 910 O O . ASN A 1 116 ? 26.817 14.135 -18.347 1.00 81.44 116 ASN A O 1
ATOM 914 N N . ARG A 1 117 ? 27.052 11.907 -18.446 1.00 7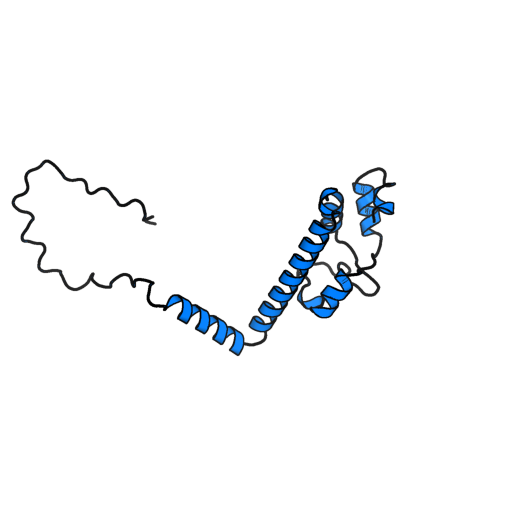3.81 117 ARG A N 1
ATOM 915 C CA . ARG A 1 117 ? 28.383 11.881 -17.804 1.00 73.81 117 ARG A CA 1
ATOM 916 C C . ARG A 1 117 ? 29.511 12.432 -18.681 1.00 73.81 117 ARG A C 1
ATOM 918 O O . ARG A 1 117 ? 30.519 12.898 -18.156 1.00 73.81 117 ARG A O 1
ATOM 925 N N . ARG A 1 118 ? 29.372 12.375 -20.010 1.00 67.06 118 ARG A N 1
ATOM 926 C CA . ARG A 1 118 ? 30.368 12.862 -20.985 1.00 67.06 118 ARG A CA 1
ATOM 927 C C . ARG A 1 118 ? 30.267 14.371 -21.249 1.00 67.06 118 ARG A C 1
ATOM 929 O 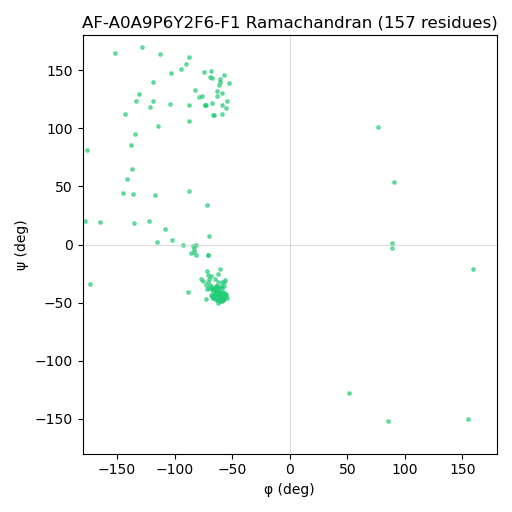O . ARG A 1 118 ? 31.123 14.910 -21.953 1.00 67.06 118 ARG A O 1
ATOM 936 N N . ARG A 1 119 ? 29.254 15.055 -20.703 1.00 49.12 119 ARG A N 1
ATOM 937 C CA . ARG A 1 119 ? 29.082 16.510 -20.832 1.00 49.12 119 ARG A CA 1
ATOM 938 C C . ARG A 1 119 ? 30.379 17.235 -20.408 1.00 49.12 119 ARG A C 1
ATOM 940 O O . ARG A 1 119 ? 31.021 16.805 -19.446 1.00 49.12 119 ARG A O 1
ATOM 947 N N . PRO A 1 120 ? 30.820 18.290 -21.122 1.00 48.94 120 PRO A N 1
ATOM 948 C CA . PRO A 1 120 ? 32.125 18.902 -20.883 1.00 48.94 120 PRO A CA 1
ATOM 949 C C . PRO A 1 120 ? 32.132 19.540 -19.491 1.00 48.94 120 PRO A C 1
ATOM 951 O O . PRO A 1 120 ? 31.397 20.491 -19.245 1.00 48.94 120 PRO A O 1
ATOM 954 N N . GLY A 1 121 ? 32.912 18.976 -18.569 1.00 55.94 121 GLY A N 1
ATOM 955 C CA . GLY A 1 121 ? 32.942 19.402 -17.167 1.00 55.94 121 GLY A CA 1
ATOM 956 C C . GLY A 1 121 ? 33.483 18.346 -16.205 1.00 55.94 121 GLY A C 1
ATOM 957 O O . GLY A 1 121 ? 33.980 18.703 -15.144 1.00 55.94 121 GLY A O 1
ATOM 958 N N . HIS A 1 122 ? 33.467 17.061 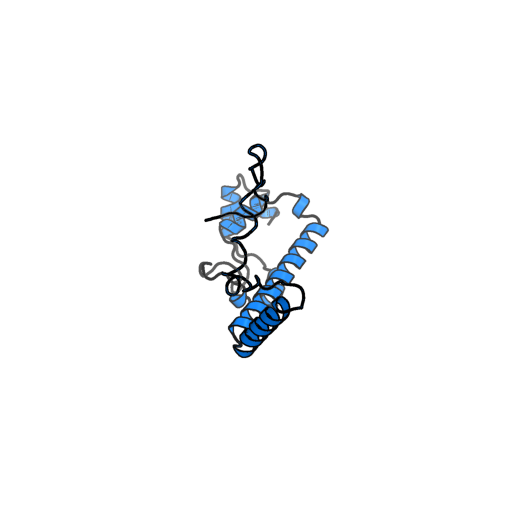-16.581 1.00 50.97 122 HIS A N 1
ATOM 959 C CA . HIS A 1 122 ? 34.135 16.014 -15.806 1.00 50.97 122 HIS A CA 1
ATOM 960 C C . HIS A 1 122 ? 35.603 15.892 -16.261 1.00 50.97 122 HIS A C 1
ATOM 962 O O . HIS A 1 122 ? 35.855 15.399 -17.367 1.00 50.97 122 HIS A O 1
ATOM 968 N N . PRO A 1 123 ? 36.591 16.362 -15.473 1.00 51.94 123 PRO A N 1
ATOM 969 C CA . PRO A 1 123 ? 37.990 16.259 -15.860 1.00 51.94 123 PRO A CA 1
ATOM 970 C C . PRO A 1 123 ? 38.372 14.782 -15.967 1.00 51.94 123 PRO A C 1
ATOM 972 O O . PRO A 1 123 ? 38.153 13.995 -15.044 1.00 51.94 123 PRO A O 1
ATOM 975 N N . ARG A 1 124 ? 38.945 14.394 -17.110 1.00 53.53 124 ARG A N 1
ATOM 976 C CA . ARG A 1 124 ? 39.672 13.127 -17.197 1.00 53.53 124 ARG A CA 1
ATOM 977 C C . ARG A 1 124 ? 40.864 13.249 -16.245 1.00 53.53 124 ARG A C 1
ATOM 979 O O . ARG A 1 124 ? 41.554 14.261 -16.337 1.00 53.53 124 ARG A O 1
ATOM 986 N N . PRO A 1 125 ? 41.144 12.273 -15.363 1.00 55.44 125 PRO A N 1
ATOM 987 C CA . PRO A 1 125 ? 42.429 12.255 -14.683 1.00 55.44 125 PRO A CA 1
ATOM 988 C C . PRO A 1 125 ? 43.498 12.190 -15.773 1.00 55.44 125 PRO A C 1
ATOM 990 O O . PRO A 1 125 ? 43.554 11.232 -16.555 1.00 55.44 125 PRO A O 1
ATOM 993 N N . ASP A 1 126 ? 44.259 13.274 -15.899 1.00 53.91 126 ASP A N 1
ATOM 994 C CA . ASP A 1 126 ? 45.226 13.446 -16.967 1.00 53.91 126 ASP A CA 1
ATOM 995 C C . ASP A 1 126 ? 46.184 12.257 -16.981 1.00 53.91 126 ASP A C 1
ATOM 997 O O . ASP A 1 126 ? 46.899 11.980 -16.018 1.00 53.91 126 ASP A O 1
ATOM 1001 N N . ARG A 1 127 ? 46.276 11.574 -18.128 1.00 50.12 127 ARG A N 1
ATOM 1002 C CA . ARG A 1 127 ? 47.358 10.618 -18.412 1.00 50.12 127 ARG A CA 1
ATOM 1003 C C . ARG A 1 127 ? 48.695 11.342 -18.650 1.00 50.12 127 ARG A C 1
ATOM 1005 O O . ARG A 1 127 ? 49.526 10.877 -19.426 1.00 50.12 127 ARG A O 1
ATOM 1012 N N . ALA A 1 128 ? 48.948 12.454 -17.965 1.00 47.09 128 ALA A N 1
ATOM 1013 C CA . ALA A 1 128 ? 50.217 13.170 -17.966 1.00 47.09 128 ALA A CA 1
ATOM 1014 C C . ALA A 1 128 ? 51.166 12.606 -16.888 1.00 47.09 128 ALA A C 1
ATOM 1016 O O . ALA A 1 128 ? 51.786 13.338 -16.131 1.00 47.09 128 ALA A O 1
ATOM 1017 N N . GLY A 1 129 ? 51.277 11.276 -16.811 1.00 47.97 129 GLY A N 1
ATOM 1018 C CA . GLY A 1 129 ? 52.234 10.570 -15.946 1.00 47.97 129 GLY A CA 1
ATOM 1019 C C . GLY A 1 129 ? 53.287 9.764 -16.712 1.00 47.97 129 GLY A C 1
ATOM 1020 O O . GLY A 1 129 ? 54.100 9.077 -16.106 1.00 47.97 129 GLY A O 1
ATOM 1021 N N . ARG A 1 130 ? 53.286 9.801 -18.052 1.00 49.22 130 ARG A N 1
ATOM 1022 C CA . ARG A 1 130 ? 54.268 9.084 -18.886 1.00 49.22 130 ARG A CA 1
ATOM 1023 C C . ARG A 1 130 ? 54.764 9.944 -20.039 1.00 49.22 130 ARG A C 1
ATOM 1025 O O . ARG A 1 130 ? 54.490 9.641 -21.192 1.00 49.22 130 ARG A O 1
ATOM 1032 N N . ARG A 1 131 ? 55.470 11.029 -19.724 1.00 44.47 131 ARG A N 1
ATOM 1033 C CA . ARG A 1 131 ? 56.474 11.677 -20.595 1.00 44.47 131 ARG A CA 1
ATOM 1034 C C . ARG A 1 131 ? 57.108 12.827 -19.812 1.00 44.47 131 ARG A C 1
ATOM 1036 O O . ARG A 1 131 ? 56.699 13.973 -19.910 1.00 44.47 131 ARG A O 1
ATOM 1043 N N . GLY A 1 132 ? 58.079 12.487 -18.970 1.00 40.47 132 GLY A N 1
ATOM 1044 C CA . GLY A 1 132 ? 58.786 13.469 -18.145 1.00 40.47 132 GLY A CA 1
ATOM 1045 C C . GLY A 1 132 ? 59.903 12.895 -17.275 1.00 40.47 132 GLY A C 1
ATOM 1046 O O . GLY A 1 132 ? 60.304 13.538 -16.316 1.00 40.47 132 GLY A O 1
ATOM 1047 N N . GLY A 1 133 ? 60.427 11.705 -17.590 1.00 43.91 133 GLY A N 1
ATOM 1048 C CA . GLY A 1 133 ? 61.517 11.062 -16.841 1.00 43.91 133 GLY A CA 1
ATOM 1049 C C . GLY A 1 133 ? 62.895 11.724 -16.987 1.00 43.91 133 GLY A C 1
ATOM 1050 O O . GLY A 1 133 ? 63.879 11.190 -16.496 1.00 43.91 133 GLY A O 1
ATOM 1051 N N . HIS A 1 134 ? 62.997 12.884 -17.641 1.00 48.78 134 HIS A N 1
ATOM 1052 C CA . HIS A 1 134 ? 64.275 13.555 -17.888 1.00 48.78 134 HIS A CA 1
ATOM 1053 C C . HIS A 1 134 ? 64.158 15.073 -17.749 1.00 48.78 134 HIS A C 1
ATOM 1055 O O . HIS A 1 134 ? 64.438 15.793 -18.700 1.00 48.78 134 HIS A O 1
ATOM 1061 N N . ARG A 1 135 ? 63.699 15.587 -16.598 1.00 44.91 135 ARG A N 1
ATOM 1062 C CA . ARG A 1 135 ? 63.928 17.005 -16.230 1.00 44.91 135 ARG A CA 1
ATOM 1063 C C . ARG A 1 135 ? 63.680 17.368 -14.757 1.00 44.91 135 ARG A C 1
ATOM 1065 O O . ARG A 1 135 ? 63.580 18.547 -14.446 1.00 44.91 135 ARG A O 1
ATOM 1072 N N . VAL A 1 136 ? 63.673 16.402 -13.832 1.00 44.25 136 VAL A N 1
ATOM 1073 C CA . VAL A 1 136 ? 63.649 16.674 -12.373 1.00 44.25 136 VAL A CA 1
ATOM 1074 C C . VAL A 1 136 ? 64.922 16.151 -11.695 1.00 44.25 136 VAL A C 1
ATOM 1076 O O . VAL A 1 136 ? 64.893 15.546 -10.635 1.00 44.25 136 VAL A O 1
ATOM 1079 N N . ALA A 1 137 ? 66.074 16.374 -12.329 1.00 45.91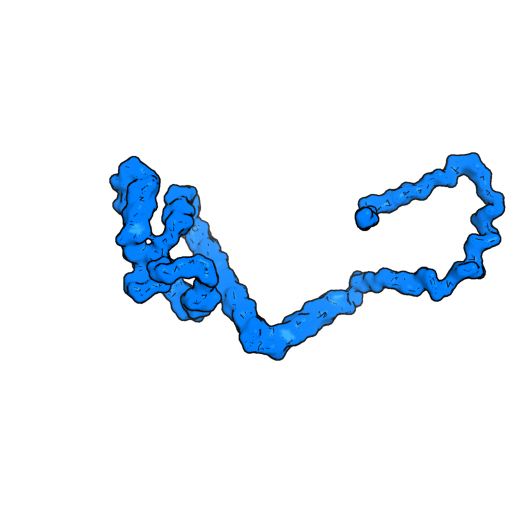 137 ALA A N 1
ATOM 1080 C CA . ALA A 1 137 ? 67.387 16.074 -11.746 1.00 45.91 137 ALA A CA 1
ATOM 1081 C C . ALA A 1 137 ? 68.297 17.315 -11.665 1.00 45.91 137 ALA A C 1
ATOM 1083 O O . ALA A 1 137 ? 69.516 17.186 -11.574 1.00 45.91 137 ALA A O 1
ATOM 1084 N N . ARG A 1 138 ? 67.735 18.535 -11.711 1.00 46.19 138 ARG A N 1
ATOM 1085 C CA . ARG A 1 138 ? 68.541 19.774 -11.691 1.00 46.19 138 ARG A CA 1
ATOM 1086 C C . ARG A 1 138 ? 68.046 20.890 -10.762 1.00 46.19 138 ARG A C 1
ATOM 1088 O O . ARG A 1 138 ? 68.456 22.028 -10.930 1.00 46.19 138 ARG A O 1
ATOM 1095 N N . ARG A 1 139 ? 67.197 20.586 -9.775 1.00 44.03 139 ARG A N 1
ATOM 1096 C CA . ARG A 1 139 ? 66.835 21.518 -8.680 1.00 44.03 139 ARG A CA 1
ATOM 1097 C C . ARG A 1 139 ? 66.620 20.791 -7.344 1.00 44.03 139 ARG A C 1
ATOM 1099 O O . ARG A 1 139 ? 65.653 21.032 -6.640 1.00 44.03 139 ARG A O 1
ATOM 1106 N N . LEU A 1 140 ? 67.514 19.860 -7.012 1.00 42.75 140 LEU A N 1
ATOM 1107 C CA . LEU A 1 140 ? 67.670 19.315 -5.652 1.00 42.75 140 LEU A CA 1
ATOM 1108 C C . LEU A 1 140 ? 69.161 19.223 -5.282 1.00 42.75 140 LEU A C 1
ATOM 1110 O O . LEU A 1 140 ? 69.647 18.237 -4.744 1.00 42.75 140 LEU A O 1
ATOM 1114 N N . ARG A 1 141 ? 69.902 20.273 -5.615 1.00 46.28 141 ARG A N 1
ATOM 1115 C CA . ARG A 1 141 ? 71.135 20.689 -4.947 1.00 46.28 141 ARG A CA 1
ATOM 1116 C C . ARG A 1 141 ? 70.913 22.177 -4.703 1.00 46.28 141 ARG A C 1
ATOM 1118 O O . ARG A 1 141 ? 70.500 22.835 -5.647 1.00 46.28 141 ARG A O 1
ATOM 1125 N N . GLU A 1 142 ? 71.117 22.657 -3.480 1.00 49.62 142 GLU A N 1
ATOM 1126 C CA . GLU A 1 142 ? 70.932 24.062 -3.047 1.00 49.62 142 GLU A CA 1
ATOM 1127 C C . GLU A 1 142 ? 69.541 24.448 -2.501 1.00 49.62 142 GLU A C 1
ATOM 1129 O O . GLU A 1 142 ? 68.944 25.434 -2.914 1.00 49.62 142 GLU A O 1
ATOM 1134 N N . ALA A 1 143 ? 69.037 23.717 -1.502 1.00 41.34 143 ALA A N 1
ATOM 1135 C CA . ALA A 1 143 ? 68.054 24.279 -0.566 1.00 41.34 143 ALA A CA 1
ATOM 1136 C C . ALA A 1 143 ? 68.462 23.930 0.882 1.00 41.34 143 ALA A C 1
ATOM 1138 O O . ALA A 1 143 ? 68.663 22.740 1.160 1.00 41.34 143 ALA A O 1
ATOM 1139 N N . PRO A 1 144 ? 68.638 24.919 1.784 1.00 45.41 144 PRO A N 1
ATOM 1140 C CA . PRO A 1 144 ? 69.067 24.681 3.161 1.00 45.41 144 PRO A CA 1
ATOM 1141 C C . PRO A 1 144 ? 67.992 23.958 3.985 1.00 45.41 144 PRO A C 1
ATOM 1143 O O . PRO A 1 144 ? 66.791 24.076 3.743 1.00 45.41 144 PRO A O 1
ATOM 1146 N N . ALA A 1 145 ? 68.453 23.160 4.949 1.00 51.22 145 ALA A N 1
ATOM 1147 C CA . ALA A 1 145 ? 67.623 22.360 5.840 1.00 51.22 145 ALA A CA 1
ATOM 1148 C C . ALA A 1 145 ? 66.791 23.261 6.769 1.00 51.22 145 ALA A C 1
ATOM 1150 O O . ALA A 1 145 ? 67.346 23.922 7.639 1.00 51.22 145 ALA A O 1
ATOM 1151 N N . GLY A 1 146 ? 65.470 23.283 6.589 1.00 51.91 146 GLY A N 1
ATOM 1152 C CA . GLY A 1 146 ? 64.579 24.020 7.490 1.00 51.91 146 GLY A CA 1
ATOM 1153 C C . GLY A 1 146 ? 63.091 23.811 7.235 1.00 51.91 146 GLY A C 1
ATOM 1154 O O . GLY A 1 146 ? 62.327 23.722 8.183 1.00 51.91 146 GLY A O 1
ATOM 1155 N N . GLU A 1 147 ? 62.664 23.627 5.986 1.00 51.41 147 GLU A N 1
ATOM 1156 C CA . GLU A 1 147 ? 61.234 23.487 5.681 1.00 51.41 147 GLU A CA 1
ATOM 1157 C C . GLU A 1 147 ? 60.992 22.322 4.725 1.00 51.41 147 GLU A C 1
ATOM 1159 O O . GLU A 1 147 ? 61.103 22.432 3.505 1.00 51.41 147 GLU A O 1
ATOM 1164 N N . ARG A 1 148 ? 60.669 21.159 5.293 1.00 42.34 148 ARG A N 1
ATOM 1165 C CA . ARG A 1 148 ? 60.120 20.026 4.545 1.00 42.34 148 ARG A CA 1
ATOM 1166 C C . ARG A 1 148 ? 58.997 19.370 5.332 1.00 42.34 148 ARG A C 1
ATOM 1168 O O . ARG A 1 148 ? 59.214 18.364 5.990 1.00 42.34 148 ARG A O 1
ATOM 1175 N N . VAL A 1 149 ? 57.787 19.903 5.185 1.00 46.09 149 VAL A N 1
ATOM 1176 C CA . VAL A 1 149 ? 56.565 19.089 5.216 1.00 46.09 149 VAL A CA 1
ATOM 1177 C C . VAL A 1 149 ? 55.587 19.677 4.195 1.00 46.09 149 VAL A C 1
ATOM 1179 O O . VAL A 1 149 ? 55.102 20.789 4.404 1.00 46.09 149 VAL A O 1
ATOM 1182 N N . PRO A 1 150 ? 55.259 18.989 3.089 1.00 48.16 150 PRO A N 1
ATOM 1183 C CA . PRO A 1 150 ? 54.080 19.359 2.326 1.00 48.16 150 PRO A CA 1
ATOM 1184 C C . PRO A 1 150 ? 52.847 18.919 3.126 1.00 48.16 150 PRO A C 1
ATOM 1186 O O . PRO A 1 150 ? 52.682 17.737 3.426 1.00 48.16 150 PRO A O 1
ATOM 1189 N N . ARG A 1 151 ? 51.982 19.872 3.496 1.00 43.47 151 ARG A N 1
ATOM 1190 C CA . ARG A 1 151 ? 50.643 19.568 4.021 1.00 43.47 151 ARG A CA 1
ATOM 1191 C C . ARG A 1 151 ? 49.915 18.685 3.005 1.00 43.47 151 ARG A C 1
ATOM 1193 O O . ARG A 1 151 ? 49.677 19.114 1.878 1.00 43.47 151 ARG A O 1
ATOM 1200 N N . ALA A 1 152 ? 49.571 17.465 3.408 1.00 46.34 152 ALA A N 1
ATOM 1201 C CA . ALA A 1 152 ? 48.670 16.611 2.649 1.00 46.34 152 ALA A CA 1
ATOM 1202 C C . ALA A 1 152 ? 47.320 17.330 2.482 1.00 46.34 152 ALA A C 1
ATOM 1204 O O . ALA A 1 152 ? 46.777 17.878 3.444 1.00 46.34 152 ALA A O 1
ATOM 1205 N N . ALA A 1 153 ? 46.808 17.378 1.251 1.00 51.00 153 ALA A N 1
ATOM 1206 C CA . ALA A 1 153 ? 45.502 17.956 0.964 1.00 51.00 153 ALA A CA 1
ATOM 1207 C C . ALA A 1 153 ? 44.383 17.065 1.554 1.00 51.00 153 ALA A C 1
ATOM 1209 O O . ALA A 1 153 ? 44.519 15.842 1.518 1.00 51.00 153 ALA A O 1
ATOM 1210 N N . PRO A 1 154 ? 43.273 17.629 2.071 1.00 47.16 154 PRO A N 1
ATOM 1211 C CA . PRO A 1 154 ? 42.362 16.910 2.970 1.00 47.16 154 PRO A CA 1
ATOM 1212 C C . PRO A 1 154 ? 41.351 15.982 2.279 1.00 47.16 154 PRO A C 1
ATOM 1214 O O . PRO A 1 154 ? 40.520 15.387 2.954 1.00 47.16 154 PRO A O 1
ATOM 1217 N N . TRP A 1 155 ? 41.352 15.891 0.949 1.00 42.16 155 TRP A N 1
ATOM 1218 C CA . TRP A 1 155 ? 40.220 15.339 0.192 1.00 42.16 155 TRP A CA 1
ATOM 1219 C C . TRP A 1 155 ? 40.463 13.962 -0.441 1.00 42.16 155 TRP A C 1
ATOM 1221 O O . TRP A 1 155 ? 39.654 13.536 -1.260 1.00 42.16 155 TRP A O 1
ATOM 1231 N N . TRP A 1 156 ? 41.528 13.238 -0.076 1.00 31.73 156 TRP A N 1
ATOM 1232 C CA . TRP A 1 156 ? 41.794 11.913 -0.651 1.00 31.73 156 TRP A CA 1
ATOM 1233 C C . TRP A 1 156 ? 41.857 10.793 0.398 1.00 31.73 156 TR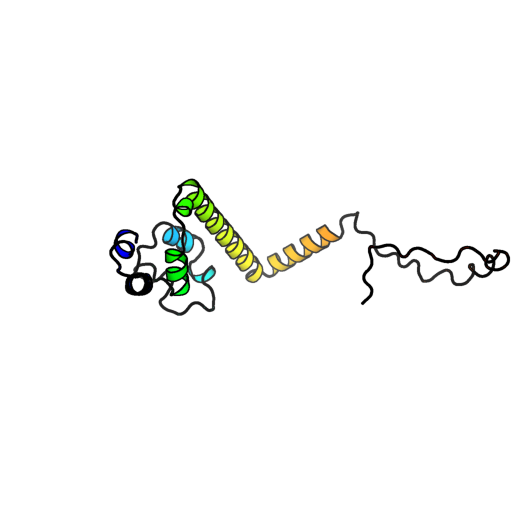P A C 1
ATOM 1235 O O . TRP A 1 156 ? 42.769 10.806 1.226 1.00 31.73 156 TRP A O 1
ATOM 1245 N N . PRO A 1 157 ? 40.965 9.785 0.346 1.00 40.84 157 PRO A N 1
ATOM 1246 C CA . PRO A 1 157 ? 41.148 8.537 1.071 1.00 40.84 157 PRO A CA 1
ATOM 1247 C C . PRO A 1 157 ? 41.964 7.561 0.199 1.00 40.84 157 PRO A C 1
ATOM 1249 O O . PRO A 1 157 ? 41.571 7.237 -0.921 1.00 40.84 157 PRO A O 1
ATOM 1252 N N . TRP A 1 158 ? 43.129 7.126 0.683 1.00 40.06 158 TRP A N 1
ATOM 1253 C CA . TRP A 1 158 ? 43.859 5.972 0.129 1.00 40.06 158 TRP A CA 1
ATOM 1254 C C . TRP A 1 158 ? 43.402 4.681 0.850 1.00 40.06 158 TRP A C 1
ATOM 1256 O O . TRP A 1 158 ? 42.865 4.792 1.952 1.00 40.06 158 TRP A O 1
ATOM 1266 N N . PRO A 1 159 ? 43.535 3.514 0.189 1.00 52.56 159 PRO A N 1
ATOM 1267 C CA . PRO A 1 159 ? 42.676 2.334 0.340 1.00 52.56 159 PRO A CA 1
ATOM 1268 C C . PRO A 1 159 ? 42.875 1.529 1.622 1.00 52.56 159 PRO A C 1
ATOM 1270 O O . PRO A 1 159 ? 43.973 1.608 2.216 1.00 52.56 159 PRO A O 1
#

Secondary structure (DSSP, 8-state):
-HHHHTT-SSHHHHHHHHHTSPBP-HHHHHHHHHH-TTTTS-TTSPTTSEEETTEEEPPHHHHHHHHT--GGGGSHHHHHHHHHHHHHHHHHHHHHHHHHH-HHHHHHHHHHHHHHHHSTTS-----TTSS-SSSSSSSSSS--TT---PPPPTT----

Foldseek 3Di:
DCVLQVPQPDLVSSLVVLQVDFDACPPVVVLCVVLPVVLPDDPPDDPPAQADVPHHHDDSVRSVVVVVDDPVCVDPVNVVVVSVVVNVVSVVSSVVVVCVVDVVNVVVVVVVVVVVVVPPDDDDPDPVPPDDPPDPPPPPDDDDPDDDDDPDDDPDDDD

Mean predicted aligned error: 14.42 Å

Radius of gyration: 30.31 Å; Cα contacts (8 Å, |Δi|>4): 73; chains: 1; bounding box: 87×40×51 Å

Organism: NCBI:txid936053

Sequence (159 aa):
MIELIKPSPNPNEARERMLARVWEPGLVGAMLGAAGAEASRPEDLPKGVGLIEGGYQLTEIQATQILEMRLHRLTGLEQDRLTDEYKQLLEVIAGLIHILEYPDRLLQVIREELVNRRRPGHPRPDRAGRRGGHRVARRLREAPAGERVPRAAPWWPWP

Nearest PDB structures (foldseek):
  4ely-assembly1_B  TM=9.565E-01  e=4.898E-08  Shigella flexneri
  4ckk-assembly2_D  TM=8.591E-01  e=1.235E-08  Escherichia coli
  8qqs-assembly1_A  TM=8.355E-01  e=2.310E-08  Escherichia coli
  8qdx-assembly1_C  TM=8.272E-01  e=4.059E-08  Escherichia coli
  8qqi-assembly1_A  TM=8.293E-01  e=9.755E-08  Escherichia coli